Protein AF-A0A0D2M8K6-F1 (afdb_monomer_lite)

Sequence (72 aa):
MANYAGAIFLGLRRAGDFNAPLMVGAHAVLAAILALRWLKLARAGYTRQAVATFYQWVWNLFYSEYVLLPFI

Structure (mmCIF, N/CA/C/O backbone):
data_AF-A0A0D2M8K6-F1
#
_entry.id   AF-A0A0D2M8K6-F1
#
loop_
_atom_site.group_PDB
_atom_site.id
_atom_site.type_symbol
_atom_s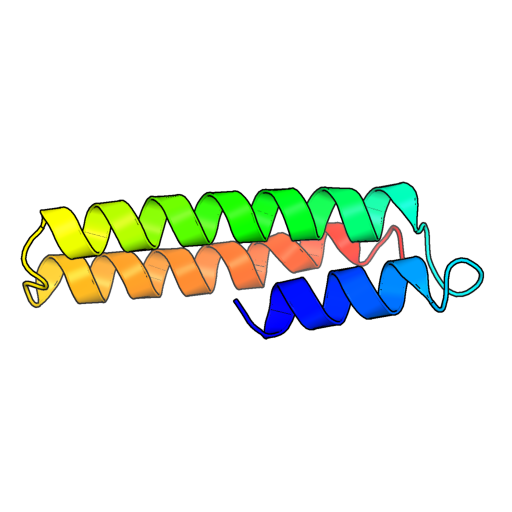ite.label_atom_id
_atom_site.label_alt_id
_atom_site.label_comp_id
_atom_site.label_asym_id
_atom_site.label_entity_id
_atom_site.label_seq_id
_atom_site.pdbx_PDB_ins_code
_atom_site.Cartn_x
_atom_site.Cartn_y
_atom_site.Cartn_z
_atom_site.occupancy
_atom_site.B_iso_or_equiv
_atom_site.auth_seq_id
_atom_site.auth_comp_id
_atom_site.auth_asym_id
_atom_site.auth_atom_id
_atom_site.pdbx_PDB_model_num
ATOM 1 N N . MET A 1 1 ? -0.127 -6.682 3.351 1.00 90.12 1 MET A N 1
ATOM 2 C CA . MET A 1 1 ? 1.343 -6.754 3.522 1.00 90.12 1 MET A CA 1
ATOM 3 C C . MET A 1 1 ? 1.958 -7.863 2.690 1.00 90.12 1 MET A C 1
ATOM 5 O O . MET A 1 1 ? 2.786 -7.542 1.852 1.00 90.12 1 MET A O 1
ATOM 9 N N . ALA A 1 2 ? 1.538 -9.123 2.861 1.00 96.00 2 ALA A N 1
ATOM 10 C CA . ALA A 1 2 ? 2.106 -10.254 2.117 1.00 96.00 2 ALA A CA 1
ATOM 11 C C . ALA A 1 2 ? 2.095 -10.064 0.587 1.00 96.00 2 ALA A C 1
ATOM 13 O O . ALA A 1 2 ? 3.107 -10.350 -0.038 1.00 96.00 2 ALA A O 1
ATOM 14 N N . ASN A 1 3 ? 1.017 -9.495 0.016 1.00 96.00 3 ASN A N 1
ATOM 15 C CA . ASN A 1 3 ? 0.949 -9.147 -1.414 1.00 96.00 3 ASN A CA 1
ATOM 16 C C . ASN A 1 3 ? 2.160 -8.310 -1.861 1.00 96.00 3 ASN A C 1
ATOM 18 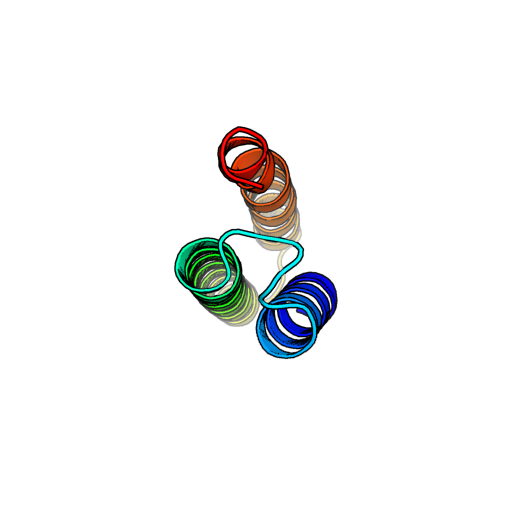O O . ASN A 1 3 ? 2.950 -8.737 -2.695 1.00 96.00 3 ASN A O 1
ATOM 22 N N . TYR A 1 4 ? 2.363 -7.153 -1.224 1.00 97.69 4 TYR A N 1
ATOM 23 C CA . TYR A 1 4 ? 3.456 -6.245 -1.569 1.00 97.69 4 TYR A CA 1
ATOM 24 C C . TYR A 1 4 ? 4.837 -6.841 -1.306 1.00 97.69 4 TYR A C 1
ATOM 26 O O . TYR A 1 4 ? 5.736 -6.666 -2.119 1.00 97.69 4 TYR A O 1
ATOM 34 N N . ALA A 1 5 ? 5.012 -7.581 -0.207 1.00 97.94 5 ALA A N 1
ATOM 35 C CA . ALA A 1 5 ? 6.274 -8.263 0.071 1.00 97.94 5 ALA A CA 1
ATOM 36 C C . ALA A 1 5 ? 6.605 -9.308 -1.009 1.00 97.94 5 ALA A C 1
ATOM 38 O O . ALA A 1 5 ? 7.741 -9.367 -1.477 1.00 97.94 5 ALA A O 1
ATOM 39 N N . GLY A 1 6 ? 5.610 -10.091 -1.438 1.00 97.12 6 GLY A N 1
ATOM 40 C CA . GLY A 1 6 ? 5.750 -11.059 -2.523 1.00 97.12 6 GLY A CA 1
ATOM 41 C C . GLY A 1 6 ? 6.085 -10.393 -3.856 1.00 97.12 6 GLY A C 1
ATOM 42 O O . GLY A 1 6 ? 7.019 -10.821 -4.528 1.00 97.12 6 GLY A O 1
ATOM 43 N N . ALA A 1 7 ? 5.392 -9.308 -4.203 1.00 95.69 7 ALA A N 1
ATOM 44 C CA . ALA A 1 7 ? 5.654 -8.553 -5.425 1.00 95.69 7 ALA A CA 1
ATOM 45 C C . ALA A 1 7 ? 7.061 -7.931 -5.442 1.00 95.69 7 ALA A C 1
ATOM 47 O O . ALA A 1 7 ? 7.772 -8.055 -6.435 1.00 95.69 7 ALA A O 1
ATOM 48 N N . ILE A 1 8 ? 7.507 -7.335 -4.328 1.00 97.12 8 ILE A N 1
ATOM 49 C CA . ILE A 1 8 ? 8.875 -6.810 -4.182 1.00 97.12 8 ILE A CA 1
ATOM 50 C C . ILE A 1 8 ? 9.898 -7.937 -4.334 1.00 97.12 8 ILE A C 1
ATOM 52 O O . ILE A 1 8 ? 10.861 -7.805 -5.087 1.00 97.12 8 ILE A O 1
ATOM 56 N N . PHE A 1 9 ? 9.686 -9.062 -3.647 1.00 97.25 9 PHE A N 1
ATOM 57 C CA . PHE A 1 9 ? 10.574 -10.216 -3.739 1.00 97.25 9 PHE A CA 1
ATOM 58 C C . PHE A 1 9 ? 10.682 -10.739 -5.177 1.00 97.25 9 PHE A C 1
ATOM 60 O O . PHE A 1 9 ? 11.790 -10.973 -5.661 1.00 97.25 9 PHE A O 1
ATOM 67 N N . LEU A 1 10 ? 9.555 -10.882 -5.879 1.00 94.81 10 LEU A N 1
ATOM 68 C CA . LEU A 1 10 ? 9.536 -11.309 -7.277 1.00 94.81 10 LEU A CA 1
ATOM 69 C C . LEU A 1 10 ? 10.196 -10.282 -8.200 1.00 94.81 10 LEU A C 1
ATOM 71 O O . LEU A 1 10 ? 11.002 -10.685 -9.031 1.00 94.81 10 LEU A O 1
ATOM 75 N N . GLY A 1 11 ? 9.943 -8.983 -8.021 1.00 94.00 11 GLY A N 1
ATOM 76 C CA . GLY A 1 11 ? 10.583 -7.920 -8.804 1.00 94.00 11 GLY A CA 1
ATOM 77 C C . GLY A 1 11 ? 12.108 -7.898 -8.654 1.00 94.00 11 GLY A C 1
ATOM 78 O O . GLY A 1 11 ? 12.819 -7.666 -9.627 1.00 94.00 11 GLY A O 1
ATOM 79 N N . LEU A 1 12 ? 12.625 -8.220 -7.463 1.00 94.50 12 LEU A N 1
ATOM 80 C CA . LEU A 1 12 ? 14.066 -8.363 -7.224 1.00 94.50 12 LEU A CA 1
ATOM 81 C C . LEU A 1 12 ? 14.644 -9.656 -7.822 1.00 94.50 12 LEU A C 1
ATOM 83 O O . LEU A 1 12 ? 15.776 -9.661 -8.298 1.00 94.50 12 LEU A O 1
ATOM 87 N N . ARG A 1 13 ? 13.898 -10.768 -7.778 1.00 95.56 13 ARG A N 1
ATOM 88 C CA . ARG A 1 13 ? 14.367 -12.081 -8.261 1.00 95.56 13 ARG A CA 1
ATOM 89 C C . ARG A 1 13 ? 14.218 -12.278 -9.765 1.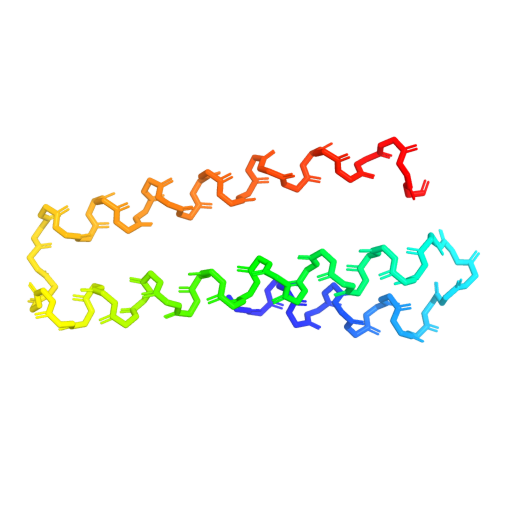00 95.56 13 ARG A C 1
ATOM 91 O O . ARG A 1 13 ? 14.978 -13.052 -10.338 1.00 95.56 13 ARG A O 1
ATOM 98 N N . ARG A 1 14 ? 13.246 -11.616 -10.385 1.00 91.00 14 ARG A N 1
ATOM 99 C CA . ARG A 1 14 ? 12.882 -11.752 -11.801 1.00 91.00 14 ARG A CA 1
ATOM 100 C C . ARG A 1 14 ? 13.015 -10.415 -12.522 1.00 91.00 14 ARG A C 1
ATOM 102 O O . ARG A 1 14 ? 12.122 -9.993 -13.244 1.00 91.00 14 ARG A O 1
ATOM 109 N N . ALA A 1 15 ? 14.141 -9.735 -12.312 1.00 82.50 15 ALA A N 1
ATOM 110 C CA . ALA A 1 15 ? 14.342 -8.381 -12.821 1.00 82.50 15 ALA A CA 1
ATOM 111 C C . ALA A 1 15 ? 14.379 -8.268 -14.361 1.00 82.50 15 ALA A C 1
ATOM 113 O O . ALA A 1 15 ? 14.320 -7.160 -14.878 1.00 82.50 15 ALA A O 1
ATOM 114 N N . GLY A 1 16 ? 14.486 -9.390 -15.084 1.00 86.00 16 GLY A N 1
ATOM 115 C CA . GLY A 1 16 ? 14.384 -9.438 -16.547 1.00 86.00 16 GLY A CA 1
ATOM 116 C C . GLY A 1 16 ? 12.959 -9.617 -17.083 1.00 86.00 16 GLY A C 1
ATOM 117 O O . GLY A 1 16 ? 12.749 -9.403 -18.271 1.00 86.00 16 GLY A O 1
ATOM 118 N N . ASP A 1 17 ? 11.999 -9.983 -16.227 1.00 87.81 17 ASP A N 1
ATOM 119 C CA . ASP A 1 17 ? 10.608 -10.246 -16.628 1.00 87.81 17 ASP A CA 1
ATOM 120 C C . ASP A 1 17 ? 9.740 -8.976 -16.548 1.00 87.81 17 ASP A C 1
ATOM 122 O O . ASP A 1 17 ? 8.633 -8.964 -17.072 1.00 87.81 17 ASP A O 1
ATOM 126 N N . PHE A 1 18 ? 10.232 -7.926 -15.877 1.00 87.25 18 PHE A N 1
ATOM 127 C CA . PHE A 1 18 ? 9.491 -6.705 -15.559 1.00 87.25 18 PHE A CA 1
ATOM 128 C C . PHE A 1 18 ? 10.404 -5.477 -15.541 1.00 87.25 18 PHE A C 1
ATOM 130 O O . PHE A 1 18 ? 11.612 -5.590 -15.319 1.00 87.25 18 PHE A O 1
ATOM 137 N N . ASN A 1 19 ? 9.823 -4.275 -15.595 1.00 92.75 19 ASN A N 1
ATOM 138 C CA . ASN A 1 19 ? 10.516 -3.059 -15.160 1.00 92.75 19 ASN A CA 1
ATOM 139 C C . ASN A 1 19 ? 10.744 -3.086 -13.632 1.00 92.75 19 ASN A C 1
ATOM 141 O O . ASN A 1 19 ? 9.945 -2.571 -12.846 1.00 92.75 19 ASN A O 1
ATOM 145 N N . ALA A 1 20 ? 11.833 -3.725 -13.197 1.00 93.44 20 ALA A N 1
ATOM 146 C CA . ALA A 1 20 ? 12.104 -3.997 -11.786 1.00 93.44 20 ALA A CA 1
ATOM 147 C C . ALA A 1 20 ? 12.173 -2.747 -10.888 1.00 93.44 20 ALA A C 1
ATOM 149 O O . ALA A 1 20 ? 11.553 -2.781 -9.821 1.00 93.44 20 ALA A O 1
ATOM 150 N N . PRO A 1 21 ? 12.846 -1.638 -11.270 1.00 94.88 21 PRO A N 1
ATOM 151 C CA . PRO A 1 21 ? 12.831 -0.417 -10.464 1.00 94.88 21 PRO A CA 1
ATOM 152 C C . PRO A 1 21 ? 11.413 0.101 -10.212 1.00 94.88 21 PRO A C 1
ATOM 154 O O . PRO A 1 21 ? 11.076 0.441 -9.076 1.00 94.88 21 PRO A O 1
ATOM 157 N N . LEU A 1 22 ? 10.567 0.107 -11.248 1.00 95.00 22 LEU A N 1
ATOM 158 C CA . LEU A 1 22 ? 9.178 0.531 -11.125 1.00 95.00 22 LEU A CA 1
ATOM 159 C C . LEU A 1 22 ? 8.369 -0.440 -10.258 1.00 95.00 22 LEU A C 1
ATOM 161 O O . LEU A 1 22 ? 7.688 -0.002 -9.333 1.00 95.00 22 LEU A O 1
ATOM 165 N N . MET A 1 23 ? 8.470 -1.746 -10.514 1.00 95.56 23 MET A N 1
ATOM 166 C CA . MET A 1 23 ? 7.720 -2.765 -9.777 1.00 95.56 23 MET A CA 1
ATOM 167 C C . MET A 1 23 ? 8.076 -2.770 -8.294 1.00 95.56 23 MET A C 1
ATOM 169 O O . MET A 1 23 ? 7.187 -2.700 -7.446 1.00 95.56 23 MET A O 1
ATOM 173 N N . VAL A 1 24 ? 9.364 -2.785 -7.958 1.00 96.62 24 VAL A N 1
ATOM 174 C CA . VAL A 1 24 ? 9.817 -2.760 -6.563 1.00 96.62 24 VAL A CA 1
ATOM 175 C C . VAL A 1 24 ? 9.441 -1.438 -5.897 1.00 96.62 24 VAL A C 1
ATOM 177 O O . VAL A 1 24 ? 8.880 -1.444 -4.801 1.00 96.62 24 VAL A O 1
ATOM 180 N N . GLY A 1 25 ? 9.701 -0.309 -6.564 1.00 97.25 25 GLY A N 1
ATOM 181 C CA . GLY A 1 25 ? 9.426 1.021 -6.026 1.00 97.25 25 GLY A CA 1
ATOM 182 C C . GLY A 1 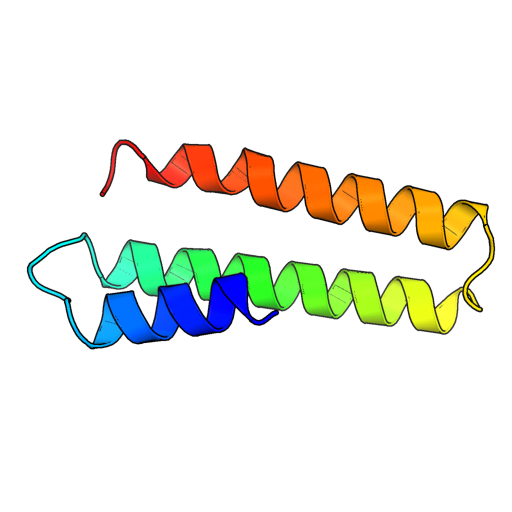25 ? 7.942 1.250 -5.750 1.00 97.25 25 GLY A C 1
ATOM 183 O O . GLY A 1 25 ? 7.570 1.633 -4.639 1.00 97.25 25 GLY A O 1
ATOM 184 N N . ALA A 1 26 ? 7.077 0.959 -6.722 1.00 97.31 26 ALA A N 1
ATOM 185 C CA . ALA A 1 26 ? 5.639 1.144 -6.574 1.00 97.31 26 ALA A CA 1
ATOM 186 C C . ALA A 1 26 ? 5.060 0.258 -5.463 1.00 97.31 26 ALA A C 1
ATOM 188 O O . ALA A 1 26 ? 4.353 0.761 -4.590 1.00 97.31 26 ALA A O 1
ATOM 189 N N . HIS A 1 27 ? 5.411 -1.032 -5.416 1.00 98.06 27 HIS A N 1
ATOM 190 C CA . HIS A 1 27 ? 4.905 -1.924 -4.367 1.00 98.06 27 HIS A CA 1
ATOM 191 C C . HIS A 1 27 ? 5.452 -1.554 -2.979 1.00 98.06 27 HIS A C 1
ATOM 193 O O . HIS A 1 27 ? 4.730 -1.693 -1.991 1.00 98.06 27 HIS A O 1
ATOM 199 N N . ALA A 1 28 ? 6.672 -1.011 -2.880 1.00 98.31 28 ALA A N 1
ATOM 200 C CA . ALA A 1 28 ? 7.197 -0.467 -1.627 1.00 98.31 28 ALA A CA 1
ATOM 201 C C . ALA A 1 28 ? 6.395 0.756 -1.148 1.00 98.31 28 ALA A C 1
ATOM 203 O O . ALA A 1 28 ? 6.042 0.839 0.031 1.00 98.31 28 ALA A O 1
ATOM 204 N N . VAL A 1 29 ? 6.037 1.671 -2.057 1.00 98.50 29 VAL A N 1
ATOM 205 C CA . VAL A 1 29 ? 5.178 2.826 -1.743 1.00 98.50 29 VAL A CA 1
ATOM 206 C C . VAL A 1 29 ? 3.785 2.371 -1.300 1.00 98.50 29 VAL A C 1
ATOM 208 O O . VAL A 1 29 ? 3.299 2.818 -0.260 1.00 98.50 29 VAL A O 1
ATOM 211 N N . LEU A 1 30 ? 3.150 1.442 -2.023 1.00 98.50 30 LEU A N 1
ATOM 212 C CA . LEU A 1 30 ? 1.832 0.910 -1.653 1.00 98.50 30 LEU A CA 1
ATOM 213 C C . LEU A 1 30 ? 1.865 0.188 -0.295 1.00 98.50 30 LEU A C 1
ATOM 215 O O . LEU A 1 30 ? 0.959 0.370 0.526 1.00 98.50 30 LEU A O 1
ATOM 219 N N . ALA A 1 31 ? 2.937 -0.560 -0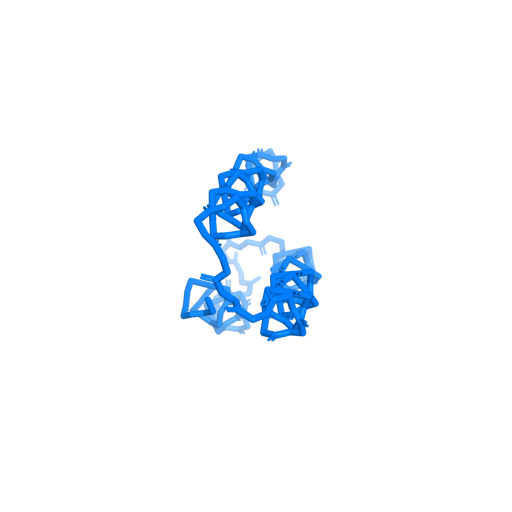.004 1.00 98.56 31 ALA A N 1
ATOM 220 C CA . ALA A 1 31 ? 3.151 -1.178 1.302 1.00 98.56 31 ALA A CA 1
ATOM 221 C C . ALA A 1 31 ? 3.253 -0.137 2.424 1.00 98.56 31 ALA A C 1
ATOM 223 O O . ALA A 1 31 ? 2.592 -0.287 3.456 1.00 98.56 31 ALA A O 1
ATOM 224 N N . ALA A 1 32 ? 4.028 0.931 2.212 1.00 98.69 32 ALA A N 1
ATOM 225 C CA . ALA A 1 32 ? 4.163 2.022 3.171 1.00 98.69 32 ALA A CA 1
ATOM 226 C C . ALA A 1 32 ? 2.815 2.714 3.429 1.00 98.69 32 ALA A C 1
ATOM 228 O O . ALA A 1 32 ? 2.443 2.926 4.584 1.00 98.69 32 ALA A O 1
ATOM 229 N N . ILE A 1 33 ? 2.030 2.993 2.381 1.00 98.56 33 ILE A N 1
ATOM 230 C CA . ILE A 1 33 ? 0.691 3.578 2.532 1.00 98.56 33 ILE A CA 1
ATOM 231 C C . ILE A 1 33 ? -0.208 2.647 3.349 1.00 98.56 33 ILE A C 1
ATOM 233 O O . ILE A 1 33 ? -0.841 3.102 4.303 1.00 98.56 33 ILE A O 1
ATOM 237 N N . LEU A 1 34 ? -0.254 1.349 3.037 1.00 98.56 34 LEU A N 1
ATOM 238 C CA . LEU A 1 34 ? -1.072 0.402 3.796 1.00 98.56 34 LEU A CA 1
ATOM 239 C C . LEU A 1 34 ? -0.626 0.308 5.266 1.00 98.56 34 LEU A C 1
ATOM 241 O O . LEU A 1 34 ? -1.481 0.244 6.149 1.00 98.56 34 LEU A O 1
ATOM 245 N N . ALA A 1 35 ? 0.678 0.372 5.551 1.00 98.62 35 ALA A N 1
ATOM 246 C CA . ALA A 1 35 ? 1.192 0.414 6.920 1.00 98.62 35 ALA A CA 1
ATOM 247 C C . ALA A 1 35 ? 0.720 1.678 7.662 1.00 98.62 35 ALA A C 1
ATOM 249 O O . ALA A 1 35 ? 0.229 1.590 8.788 1.00 98.62 35 ALA A O 1
ATOM 250 N N . LEU A 1 36 ? 0.762 2.847 7.015 1.00 98.62 36 LEU A N 1
ATOM 251 C CA . LEU A 1 36 ? 0.227 4.091 7.581 1.00 98.62 36 LEU A CA 1
ATOM 252 C C . LEU A 1 36 ? -1.287 4.010 7.831 1.00 98.62 36 LEU A C 1
ATOM 254 O O . LEU A 1 36 ? -1.772 4.482 8.862 1.00 98.62 36 LEU A O 1
ATOM 258 N N . ARG A 1 37 ? -2.054 3.396 6.919 1.00 98.44 37 ARG A N 1
ATOM 259 C CA . ARG A 1 37 ? -3.504 3.191 7.096 1.00 98.44 37 ARG A CA 1
ATOM 260 C C . ARG A 1 37 ? -3.807 2.227 8.238 1.00 98.44 37 ARG A C 1
ATOM 262 O O . ARG A 1 37 ? -4.732 2.494 9.002 1.00 98.44 37 ARG A O 1
ATOM 269 N N . TRP A 1 38 ? -3.007 1.178 8.400 1.00 98.25 38 TRP A N 1
ATOM 270 C CA . TRP A 1 38 ? -3.096 0.267 9.539 1.00 98.25 38 TRP A CA 1
ATOM 271 C C . TRP A 1 38 ? -2.819 0.986 10.865 1.00 98.25 38 TRP A C 1
ATOM 273 O O . TRP A 1 38 ? -3.611 0.883 11.797 1.00 98.25 38 TRP A O 1
ATOM 283 N N . LEU A 1 39 ? -1.758 1.799 10.939 1.00 98.62 39 LEU A N 1
ATOM 284 C CA . LEU A 1 39 ? -1.465 2.605 12.131 1.00 98.62 39 LEU A CA 1
ATOM 285 C C . LEU A 1 39 ? -2.606 3.581 12.457 1.00 98.62 39 LEU A C 1
ATOM 287 O O . LEU A 1 39 ? -2.950 3.764 13.625 1.00 98.62 39 LEU A O 1
ATOM 291 N N . LYS A 1 40 ? -3.228 4.185 11.435 1.00 98.44 40 LYS A N 1
ATOM 292 C CA . LYS A 1 40 ? -4.409 5.042 11.614 1.00 98.44 40 LYS A CA 1
ATOM 293 C C . LYS A 1 40 ? -5.608 4.256 12.157 1.00 98.44 40 LYS A C 1
ATOM 295 O O . LYS A 1 40 ? -6.288 4.762 13.045 1.00 98.44 40 LYS A O 1
ATOM 300 N N . LEU A 1 41 ? -5.851 3.041 11.660 1.00 98.69 41 LEU A N 1
ATOM 301 C CA . LEU A 1 41 ? -6.897 2.152 12.175 1.00 98.69 41 LEU A CA 1
ATOM 302 C C . LEU A 1 41 ? -6.657 1.803 13.651 1.00 98.69 41 LEU A C 1
ATOM 304 O O . LEU A 1 41 ? -7.572 1.933 14.461 1.00 98.69 41 LEU A O 1
ATOM 308 N N . ALA A 1 42 ? -5.425 1.424 14.000 1.00 98.50 42 ALA A N 1
ATOM 309 C CA . ALA A 1 42 ? -5.053 1.071 15.367 1.00 98.50 42 ALA A CA 1
ATOM 310 C C . ALA A 1 42 ? -5.280 2.239 16.340 1.00 98.50 42 ALA A C 1
ATOM 312 O O . ALA A 1 42 ? -5.889 2.062 17.392 1.00 98.50 42 ALA A O 1
ATOM 313 N N . ARG A 1 43 ? -4.873 3.458 15.957 1.00 98.44 43 ARG A N 1
ATOM 314 C CA . ARG A 1 43 ? -5.117 4.678 16.750 1.00 98.44 43 ARG A CA 1
ATOM 315 C C . ARG A 1 43 ? -6.599 5.034 16.881 1.00 98.44 43 ARG A C 1
ATOM 317 O O . ARG A 1 43 ? -6.974 5.689 17.843 1.00 98.44 43 ARG A O 1
ATOM 324 N N . ALA A 1 44 ? -7.434 4.612 15.933 1.00 98.31 44 ALA A N 1
ATOM 325 C CA . ALA A 1 44 ? -8.878 4.829 15.965 1.00 98.31 44 ALA A CA 1
ATOM 326 C C . ALA A 1 44 ? -9.638 3.771 16.790 1.00 98.31 44 ALA A C 1
ATOM 328 O O . ALA A 1 44 ? -10.868 3.765 16.774 1.00 98.31 44 ALA A O 1
ATOM 329 N N . GLY A 1 45 ? -8.937 2.858 17.475 1.00 98.31 45 GLY A N 1
ATOM 330 C CA . GLY A 1 45 ? -9.551 1.881 18.376 1.00 98.31 45 GLY A CA 1
ATOM 331 C C . GLY A 1 45 ? -10.417 0.836 17.674 1.00 98.31 45 GLY A C 1
ATOM 332 O O . GLY A 1 45 ? -11.301 0.264 18.301 1.00 98.31 45 GLY A O 1
ATOM 333 N N . TYR A 1 46 ? -10.191 0.597 16.377 1.00 98.19 46 TYR A N 1
ATOM 334 C CA . TYR A 1 46 ? -10.894 -0.434 15.603 1.00 98.19 46 TYR A CA 1
ATOM 335 C C . TYR A 1 46 ? -12.430 -0.318 15.616 1.00 98.19 46 TYR A C 1
ATOM 337 O O . TYR A 1 46 ? -13.139 -1.320 15.529 1.00 98.19 46 TYR A O 1
ATOM 345 N N . THR A 1 47 ? -12.975 0.900 15.686 1.00 98.56 47 THR A N 1
ATOM 346 C CA . THR A 1 47 ? -14.426 1.095 15.552 1.00 98.56 47 THR A CA 1
ATOM 347 C C . THR A 1 47 ? -14.930 0.576 14.204 1.00 98.56 47 THR A C 1
ATOM 349 O O . THR A 1 47 ? -14.202 0.572 13.207 1.00 98.56 47 THR A O 1
ATOM 352 N N . ARG A 1 48 ? -16.213 0.197 14.129 1.00 98.56 48 ARG A N 1
ATOM 353 C CA . ARG A 1 48 ? -16.836 -0.290 12.883 1.00 98.56 48 ARG A CA 1
ATOM 354 C C . ARG A 1 48 ? -16.598 0.655 11.699 1.00 98.56 48 ARG A C 1
ATOM 356 O O . ARG A 1 48 ? -16.279 0.201 10.604 1.00 98.56 48 ARG A O 1
ATOM 363 N N . GLN A 1 49 ? -16.718 1.964 11.924 1.00 98.38 49 GLN A N 1
ATOM 364 C CA . GLN A 1 49 ? -16.488 2.979 10.895 1.00 98.38 49 GLN A CA 1
ATOM 365 C C . GLN A 1 49 ? -15.016 3.046 10.462 1.00 98.38 49 GLN A C 1
ATOM 367 O O . GLN A 1 49 ? -14.729 3.129 9.266 1.00 98.38 49 GLN A O 1
ATOM 372 N N . ALA A 1 50 ? -14.077 2.986 11.412 1.00 98.56 50 ALA A N 1
ATOM 373 C CA . ALA A 1 50 ? -12.649 2.991 11.108 1.00 98.56 50 ALA A CA 1
ATOM 374 C C . ALA A 1 50 ? -12.235 1.738 10.322 1.00 98.56 50 ALA A C 1
ATOM 376 O O . ALA A 1 50 ? -11.505 1.854 9.337 1.00 98.56 50 ALA A O 1
ATOM 377 N N . VAL A 1 51 ? -12.753 0.564 10.697 1.00 98.69 51 VAL A N 1
ATOM 378 C CA . VAL A 1 51 ? -12.531 -0.698 9.975 1.00 98.69 51 VAL A CA 1
ATOM 379 C C . VAL A 1 51 ? -13.093 -0.616 8.555 1.00 98.69 51 VAL A C 1
ATOM 381 O O . VAL A 1 51 ? -12.378 -0.919 7.603 1.00 98.69 51 VAL A O 1
ATOM 384 N N . ALA A 1 52 ? -14.331 -0.139 8.380 1.00 98.69 52 ALA A N 1
ATOM 385 C CA . ALA A 1 52 ? -14.923 0.042 7.052 1.00 98.69 52 ALA A CA 1
ATOM 386 C C . ALA A 1 52 ? -14.081 0.982 6.170 1.00 98.69 52 ALA A C 1
ATOM 388 O O . ALA A 1 52 ? -13.801 0.674 5.013 1.00 98.69 52 ALA A O 1
ATOM 389 N N . THR A 1 53 ? -13.603 2.089 6.743 1.00 98.56 53 THR A N 1
ATOM 390 C CA . THR A 1 53 ? -12.719 3.039 6.052 1.00 98.56 53 THR A CA 1
ATOM 391 C C . THR A 1 53 ? -11.386 2.391 5.679 1.00 98.56 53 THR A C 1
ATOM 393 O O . THR A 1 53 ? -10.878 2.595 4.580 1.00 98.56 53 THR A O 1
ATOM 396 N N . PHE A 1 54 ? -10.800 1.592 6.573 1.00 98.69 54 PHE A N 1
ATOM 397 C CA . PHE A 1 54 ? -9.571 0.856 6.288 1.00 98.69 54 PHE A CA 1
ATOM 398 C C . PHE A 1 54 ? -9.749 -0.109 5.108 1.00 98.69 54 PHE A C 1
ATOM 400 O O . PHE A 1 54 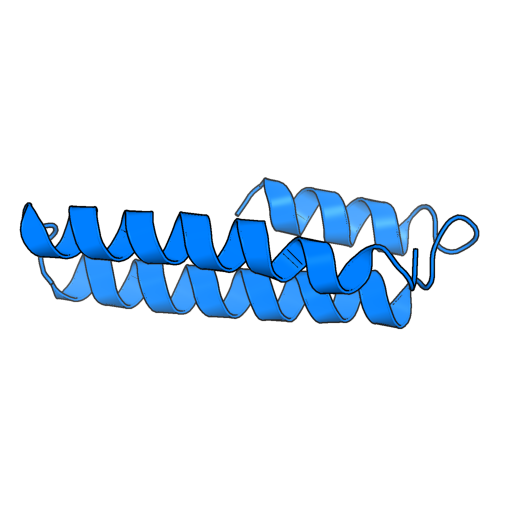? -8.909 -0.117 4.211 1.00 98.69 54 PHE A O 1
ATOM 407 N N . TYR A 1 55 ? -10.858 -0.849 5.039 1.00 98.50 55 TYR A N 1
ATOM 408 C CA . TYR A 1 55 ? -11.143 -1.724 3.897 1.00 98.50 55 TYR A CA 1
ATOM 409 C C . TYR A 1 55 ? -11.351 -0.959 2.585 1.00 98.50 55 TYR A C 1
ATOM 411 O O . TYR A 1 55 ? -10.887 -1.419 1.546 1.00 98.50 55 TYR A O 1
ATOM 419 N N . GLN A 1 56 ? -11.970 0.226 2.611 1.00 98.62 56 GLN A N 1
ATOM 420 C CA . GLN A 1 56 ? -12.021 1.093 1.425 1.00 98.62 56 GLN A CA 1
ATOM 421 C C . GLN A 1 56 ? -10.610 1.464 0.945 1.00 98.62 56 GLN A C 1
ATOM 423 O O . GLN A 1 56 ? -10.330 1.414 -0.249 1.00 98.62 56 GLN A O 1
ATOM 428 N N . TRP A 1 57 ? -9.688 1.765 1.867 1.00 98.44 57 TRP A N 1
ATOM 429 C CA . TRP A 1 57 ? -8.284 2.001 1.516 1.00 98.44 57 TRP A CA 1
ATOM 430 C C . TRP A 1 57 ? -7.598 0.767 0.931 1.00 98.44 57 TRP A C 1
ATOM 432 O O . TRP A 1 57 ? -6.829 0.919 -0.012 1.00 98.44 57 TRP A O 1
ATOM 442 N N . VAL A 1 58 ? -7.876 -0.433 1.448 1.00 98.38 58 VAL A N 1
ATOM 443 C CA . VAL A 1 58 ? -7.355 -1.682 0.866 1.00 98.38 58 VAL A CA 1
ATOM 444 C C . VAL A 1 58 ? -7.809 -1.824 -0.589 1.00 98.38 58 VAL A C 1
ATOM 446 O O . VAL A 1 58 ? -6.973 -2.073 -1.454 1.00 98.38 58 VAL A O 1
ATOM 449 N N . TRP A 1 59 ? -9.092 -1.588 -0.879 1.00 98.44 59 TRP A N 1
ATOM 450 C CA . TRP A 1 59 ? -9.605 -1.614 -2.251 1.00 98.44 59 TRP A CA 1
ATOM 451 C C . TRP A 1 59 ? -8.965 -0.552 -3.141 1.00 98.44 59 TRP A C 1
ATOM 453 O O . TRP A 1 59 ? -8.534 -0.866 -4.244 1.00 98.44 59 TRP A O 1
ATOM 463 N N . ASN A 1 60 ? -8.840 0.686 -2.661 1.00 98.44 60 ASN A N 1
ATOM 464 C CA . ASN A 1 60 ? -8.201 1.754 -3.429 1.00 98.44 60 ASN A CA 1
ATOM 465 C C . ASN A 1 60 ? -6.751 1.411 -3.788 1.00 98.44 60 ASN A C 1
ATOM 467 O O . ASN A 1 60 ? -6.319 1.677 -4.907 1.00 98.44 60 ASN A O 1
ATOM 471 N N . LEU A 1 61 ? -6.002 0.811 -2.859 1.00 98.31 61 LEU A N 1
ATOM 472 C CA . LEU A 1 61 ? -4.633 0.375 -3.119 1.00 98.31 61 LEU A CA 1
ATOM 473 C C . LEU A 1 61 ? -4.588 -0.753 -4.150 1.00 98.31 61 LEU A C 1
ATOM 475 O O . LEU A 1 61 ? -3.800 -0.656 -5.081 1.00 98.31 61 LEU A O 1
ATOM 479 N N . PHE A 1 62 ? -5.473 -1.748 -4.040 1.00 97.75 62 PHE A N 1
ATOM 480 C CA . PHE A 1 62 ? -5.600 -2.806 -5.044 1.00 97.75 62 PHE A CA 1
ATOM 481 C C . PHE A 1 62 ? -5.891 -2.233 -6.440 1.00 97.75 62 PHE A C 1
ATOM 483 O O . PHE A 1 62 ? -5.193 -2.551 -7.395 1.00 97.75 62 PHE A O 1
ATOM 490 N N . TYR A 1 63 ? -6.863 -1.324 -6.567 1.00 98.06 63 TYR A N 1
ATOM 491 C CA . TYR A 1 63 ? -7.166 -0.693 -7.856 1.00 98.06 63 TYR A CA 1
ATOM 492 C C . TYR A 1 63 ? -6.019 0.179 -8.381 1.00 98.06 63 TYR A C 1
ATOM 494 O O . TYR A 1 63 ? -5.845 0.298 -9.591 1.00 98.06 63 TYR A O 1
ATOM 502 N N . SER A 1 64 ? -5.219 0.771 -7.493 1.00 97.44 64 SER A N 1
ATOM 503 C CA . SER A 1 64 ? -4.058 1.574 -7.891 1.00 97.44 64 SER A CA 1
ATOM 504 C C . SER A 1 64 ? -2.968 0.730 -8.557 1.00 97.44 64 SER A C 1
ATOM 506 O O . SER A 1 64 ? -2.229 1.251 -9.388 1.00 97.44 64 SER A O 1
ATOM 508 N N . GLU A 1 65 ? -2.880 -0.568 -8.250 1.00 96.50 65 GLU A N 1
ATOM 509 C CA . GLU A 1 65 ? -1.920 -1.482 -8.885 1.00 96.50 65 GLU A CA 1
ATOM 510 C C . GLU A 1 65 ? -2.166 -1.609 -10.400 1.00 96.50 65 GLU A C 1
ATOM 512 O O . GLU A 1 65 ? -1.216 -1.812 -11.153 1.00 96.50 65 GLU A O 1
ATOM 517 N N . TYR A 1 66 ? -3.394 -1.375 -10.885 1.00 96.62 66 TYR A N 1
ATOM 518 C CA . TYR A 1 66 ? -3.692 -1.386 -12.323 1.00 96.62 66 TYR A CA 1
ATOM 519 C C . TYR A 1 66 ? -2.959 -0.304 -13.119 1.00 96.62 66 TYR A C 1
ATOM 521 O O . TYR A 1 66 ? -2.745 -0.475 -14.318 1.00 96.62 66 TYR A O 1
ATOM 529 N N . VAL A 1 67 ? -2.515 0.774 -12.465 1.00 95.94 67 VAL A N 1
ATOM 530 C CA . VAL A 1 67 ? -1.668 1.797 -13.097 1.00 95.94 67 VAL A CA 1
ATOM 531 C C . VAL A 1 67 ? -0.332 1.203 -13.553 1.00 95.94 67 VAL A C 1
ATOM 533 O O . VAL A 1 67 ? 0.268 1.721 -14.487 1.00 95.94 67 VAL A O 1
ATOM 536 N N . LEU A 1 68 ? 0.128 0.111 -12.935 1.00 94.19 68 LEU A N 1
ATOM 537 C CA . LEU A 1 68 ? 1.393 -0.533 -13.281 1.00 94.19 68 LEU A CA 1
ATOM 538 C C . LEU A 1 68 ? 1.293 -1.417 -14.527 1.00 94.19 68 LEU A C 1
ATOM 540 O O . LEU A 1 68 ? 2.308 -1.588 -15.190 1.00 94.19 68 LEU A O 1
ATOM 544 N N . LEU A 1 69 ? 0.106 -1.935 -14.879 1.00 93.12 69 LEU A N 1
ATOM 545 C CA . LEU A 1 69 ? -0.058 -2.913 -15.968 1.00 93.12 69 LEU A CA 1
ATOM 546 C C . LEU A 1 69 ? 0.596 -2.514 -17.304 1.00 93.12 69 LEU A C 1
ATOM 548 O O . LEU A 1 69 ? 1.212 -3.381 -17.914 1.00 93.12 69 LEU A O 1
ATOM 552 N N . PRO A 1 70 ? 0.518 -1.255 -17.780 1.00 93.62 70 PRO A N 1
ATOM 553 C CA . PRO A 1 70 ? 1.151 -0.866 -19.044 1.00 93.62 70 PRO A CA 1
ATOM 554 C C . PRO A 1 70 ? 2.688 -0.856 -19.017 1.00 93.62 70 PRO A C 1
ATOM 556 O O . PRO A 1 70 ? 3.308 -0.648 -20.055 1.00 93.62 70 PRO A O 1
ATOM 559 N N . PHE A 1 71 ? 3.297 -1.006 -17.839 1.00 87.94 71 PHE A N 1
ATOM 560 C CA . PHE A 1 71 ? 4.738 -0.885 -17.608 1.00 87.94 71 PHE A CA 1
ATOM 561 C C . PHE A 1 71 ? 5.383 -2.189 -17.106 1.00 87.94 71 PHE A C 1
ATOM 563 O O . PHE A 1 71 ? 6.540 -2.168 -16.672 1.00 87.94 71 PHE A O 1
ATOM 570 N N . ILE A 1 72 ? 4.611 -3.281 -17.105 1.00 81.38 72 ILE A N 1
ATOM 571 C CA . ILE A 1 72 ? 5.028 -4.642 -16.745 1.00 81.38 72 ILE A CA 1
ATOM 572 C C . ILE A 1 72 ? 5.655 -5.307 -17.962 1.00 81.38 72 ILE A C 1
ATOM 574 O O . ILE A 1 72 ? 5.034 -5.262 -19.046 1.00 81.38 72 ILE A O 1
#

Radius of gyration: 13.92 Å; chains: 1; bounding box: 31×17×37 Å

Foldseek 3Di:
DVVLVVQLVCLVVCVVVFVSVCSNVLSVVLVVVLVVLVVVCVVVVVPPVSVVVSVVSVVVSVVVCVVCVVRD

pLDDT: mean 96.12, std 3.82, range [81.38, 98.69]

Organism: NCBI:txid145388

Secondary structure (DSSP, 8-state):
-HHHHHHHHHHHH-TTTTTHHHHHHHHHHHHHHHHHHHHHHHHTTT-HHHHHHHHHHHHHHHHHHGGGGGG-